Protein AF-A0A965GQ84-F1 (afdb_monomer)

Sequence (65 aa):
FKQGEMEKIKQYCIDDVKVTKGVYEYGLKYSALAYEDRLGGRKAIPVDFALKQAQKPAINLTMPF

Structure (mmCIF, N/CA/C/O backbone):
data_AF-A0A965GQ84-F1
#
_entry.id   AF-A0A965GQ84-F1
#
loop_
_atom_site.group_PDB
_atom_site.id
_atom_site.type_symbol
_atom_site.label_atom_id
_atom_site.label_alt_id
_atom_site.label_comp_id
_atom_site.label_asym_id
_atom_site.label_entity_id
_atom_site.label_seq_id
_atom_site.pdbx_PDB_ins_code
_atom_site.Cartn_x
_atom_site.Cartn_y
_atom_site.Cartn_z
_atom_site.occupancy
_atom_site.B_iso_or_equiv
_atom_site.auth_seq_id
_atom_site.auth_comp_id
_atom_site.auth_asym_id
_atom_site.auth_atom_id
_atom_site.pdbx_PDB_model_num
AT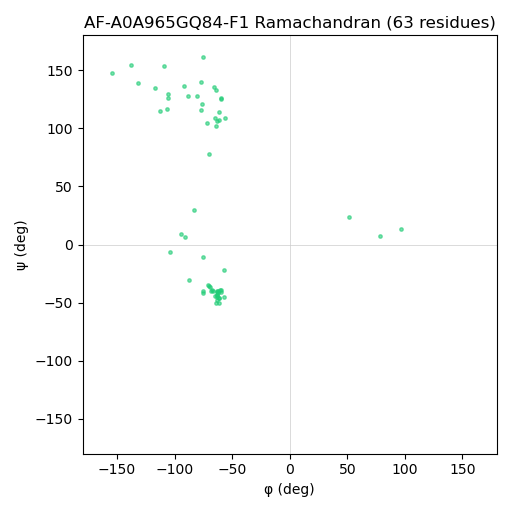OM 1 N N . PHE A 1 1 ? -18.377 17.612 27.178 1.00 49.06 1 PHE A N 1
ATOM 2 C CA . PHE A 1 1 ? -17.081 17.326 26.529 1.00 49.06 1 PHE A CA 1
ATOM 3 C C . PHE A 1 1 ? -17.244 16.118 25.600 1.00 49.06 1 PHE A C 1
ATOM 5 O O . PHE A 1 1 ? -17.853 15.153 26.038 1.00 49.06 1 PHE A O 1
ATOM 12 N N . LYS A 1 2 ? -16.680 16.157 24.378 1.00 56.75 2 LYS A N 1
ATOM 13 C CA . LYS A 1 2 ? -16.357 14.997 23.500 1.00 56.75 2 LYS A CA 1
ATOM 14 C C . LYS A 1 2 ? -17.294 14.521 22.361 1.00 56.75 2 LYS A C 1
ATOM 16 O O . LYS A 1 2 ? -17.021 13.461 21.811 1.00 56.75 2 LYS A O 1
ATOM 21 N N . GLN A 1 3 ? -18.327 15.246 21.909 1.00 57.19 3 GLN A N 1
ATOM 22 C CA . GLN A 1 3 ? -19.077 14.788 20.709 1.00 57.19 3 GLN A CA 1
ATOM 23 C C . GLN A 1 3 ? -18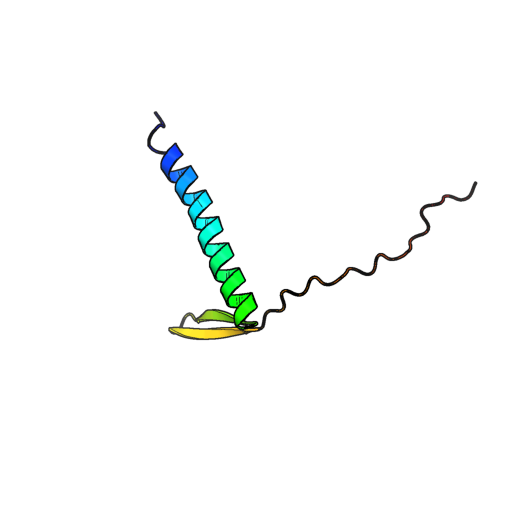.321 15.027 19.386 1.00 57.19 3 GLN A C 1
ATOM 25 O O . GLN A 1 3 ? -18.233 14.117 18.569 1.00 57.19 3 GLN A O 1
ATOM 30 N N . GLY A 1 4 ? -17.674 16.186 19.214 1.00 59.81 4 GLY A N 1
ATOM 31 C CA . GLY A 1 4 ? -16.941 16.513 17.977 1.00 59.81 4 GLY A CA 1
ATOM 32 C C . GLY A 1 4 ? -15.588 15.807 17.791 1.00 59.81 4 GLY A C 1
ATOM 33 O O . GLY A 1 4 ? -15.001 15.880 16.715 1.00 59.81 4 GLY A O 1
ATOM 34 N N . GLU A 1 5 ? -15.068 15.128 18.818 1.00 63.78 5 GLU A N 1
ATOM 35 C CA . GLU A 1 5 ? -13.803 14.378 18.726 1.00 63.78 5 GLU A CA 1
ATOM 36 C C . GLU A 1 5 ? -14.016 12.942 18.230 1.00 63.78 5 GLU A C 1
ATOM 38 O O . GLU A 1 5 ? -13.168 12.401 17.524 1.00 63.78 5 GLU A O 1
ATOM 43 N N . MET A 1 6 ? -15.170 12.335 18.522 1.00 64.69 6 MET A N 1
ATOM 44 C CA . MET A 1 6 ? -15.452 10.947 18.139 1.00 64.69 6 MET A CA 1
ATOM 45 C C . MET A 1 6 ? -15.664 10.770 16.633 1.00 64.69 6 MET A C 1
ATOM 47 O O . MET A 1 6 ? -15.263 9.749 16.078 1.00 64.69 6 MET A O 1
ATOM 51 N N . GLU A 1 7 ? -16.257 11.748 15.948 1.00 73.88 7 GLU A N 1
ATOM 52 C CA . GLU A 1 7 ? -16.390 11.709 14.483 1.00 73.88 7 GLU A CA 1
ATOM 53 C C . GLU A 1 7 ? -15.038 11.827 13.779 1.00 73.88 7 GLU A C 1
ATOM 55 O O . GLU A 1 7 ? -14.781 11.082 12.835 1.00 73.88 7 GLU A O 1
ATOM 60 N N . LYS A 1 8 ? -14.138 12.676 14.292 1.00 76.56 8 LYS A N 1
ATOM 61 C CA . LYS A 1 8 ? -12.768 12.799 13.776 1.00 76.56 8 LYS A CA 1
ATOM 62 C C . LYS A 1 8 ? -11.984 11.500 13.934 1.00 76.56 8 LYS A C 1
ATOM 64 O O . LYS A 1 8 ? -11.303 11.085 13.004 1.00 76.56 8 LYS A O 1
ATOM 69 N N . ILE A 1 9 ? -12.120 10.829 15.080 1.00 77.88 9 ILE A N 1
ATOM 70 C CA . ILE A 1 9 ? -11.471 9.533 15.328 1.00 77.88 9 ILE A CA 1
ATOM 71 C C . ILE A 1 9 ? -11.9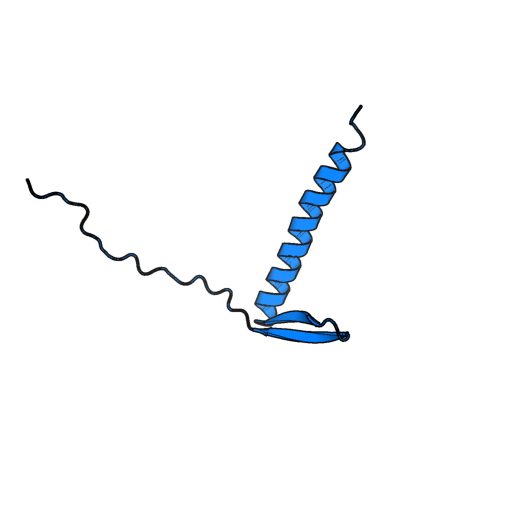86 8.470 14.346 1.00 77.88 9 ILE A C 1
ATOM 73 O O . ILE A 1 9 ? -11.196 7.716 13.778 1.00 77.88 9 ILE A O 1
ATOM 77 N N . LYS A 1 10 ? -13.303 8.425 14.106 1.00 76.62 10 LYS A N 1
ATOM 78 C CA . LYS A 1 10 ? -13.897 7.499 13.130 1.00 76.62 10 LYS A CA 1
ATOM 79 C C . LYS A 1 10 ? -13.412 7.780 11.707 1.00 76.62 10 LYS A C 1
ATOM 81 O O . LYS A 1 10 ? -13.052 6.838 11.008 1.00 76.62 10 LYS A O 1
ATOM 86 N N . GLN A 1 11 ? -13.380 9.046 11.289 1.00 80.25 11 GLN A N 1
ATOM 87 C CA . GLN A 1 11 ? -12.866 9.433 9.970 1.00 80.25 11 GLN A CA 1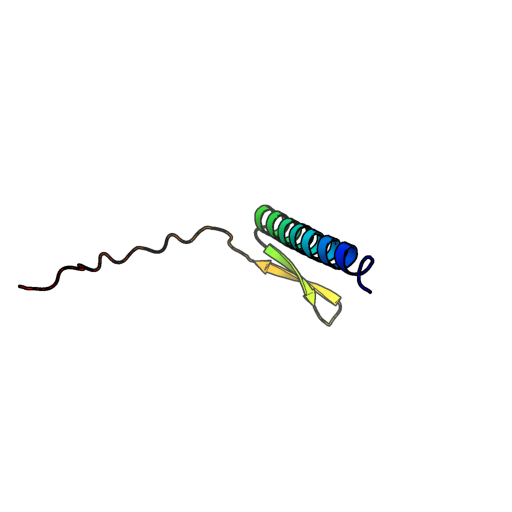
ATOM 88 C C . GLN A 1 11 ? -11.395 9.058 9.805 1.00 80.25 11 GLN A C 1
ATOM 90 O O . GLN A 1 11 ? -11.057 8.420 8.815 1.00 80.25 11 GLN A O 1
ATOM 95 N N . TYR A 1 12 ? -10.559 9.339 10.806 1.00 77.50 12 TYR A N 1
ATOM 96 C CA . TYR A 1 12 ? -9.142 8.982 10.779 1.00 77.50 12 TYR A CA 1
ATOM 97 C C . TYR A 1 12 ? -8.927 7.476 10.573 1.00 77.50 12 TYR A C 1
ATOM 99 O O . TYR A 1 12 ? -8.151 7.077 9.710 1.00 77.50 12 TYR A O 1
ATOM 107 N N . CYS A 1 13 ? -9.676 6.632 11.291 1.00 81.12 13 CYS A N 1
ATOM 108 C CA . CYS A 1 13 ? -9.580 5.179 11.140 1.00 81.12 13 CYS A CA 1
ATOM 109 C C . CYS A 1 13 ? -9.993 4.705 9.735 1.00 81.12 13 CYS A C 1
ATOM 111 O O . CYS A 1 13 ? -9.353 3.830 9.154 1.00 81.12 13 CYS A O 1
ATOM 113 N N . ILE A 1 14 ? -11.045 5.297 9.165 1.00 84.50 14 ILE A N 1
ATOM 114 C CA . ILE A 1 14 ? -11.511 4.958 7.814 1.00 84.50 14 ILE A CA 1
ATOM 115 C C . ILE A 1 14 ? -10.499 5.413 6.757 1.00 84.50 14 ILE A C 1
ATOM 117 O O . ILE A 1 14 ? -10.274 4.705 5.774 1.00 84.50 14 ILE A O 1
ATOM 121 N N . ASP A 1 15 ? -9.901 6.586 6.938 1.00 87.50 15 ASP A N 1
ATOM 122 C CA . ASP A 1 15 ? -8.948 7.133 5.980 1.00 87.50 15 ASP A CA 1
ATOM 123 C C . ASP A 1 15 ? -7.641 6.336 5.967 1.00 87.50 15 ASP A C 1
ATOM 125 O O . ASP A 1 15 ? -7.131 6.045 4.886 1.00 87.50 15 ASP A O 1
ATOM 129 N N . ASP A 1 16 ? -7.182 5.846 7.119 1.00 85.69 16 ASP A N 1
ATOM 130 C CA . ASP A 1 16 ? -6.031 4.937 7.200 1.00 85.69 16 ASP A CA 1
ATOM 131 C C . ASP A 1 16 ? -6.270 3.635 6.404 1.00 85.69 16 ASP A C 1
ATOM 133 O O . ASP A 1 16 ? -5.408 3.166 5.653 1.00 85.69 16 ASP A O 1
ATOM 137 N N . VAL A 1 17 ? -7.488 3.079 6.470 1.00 90.38 17 VAL A N 1
ATOM 138 C CA . VAL A 1 17 ? -7.881 1.890 5.687 1.00 90.38 17 VAL A CA 1
ATOM 139 C C . VAL A 1 17 ? -7.932 2.190 4.186 1.00 90.38 17 VAL A C 1
ATOM 141 O O . VAL A 1 17 ? -7.504 1.370 3.372 1.00 90.38 17 VAL A O 1
ATOM 144 N N . LYS A 1 18 ? -8.429 3.364 3.783 1.00 90.69 18 LYS A N 1
ATOM 145 C CA . LYS A 1 18 ? -8.443 3.763 2.364 1.00 90.69 18 LYS A CA 1
ATOM 146 C C . LYS A 1 18 ? -7.029 3.923 1.813 1.00 90.69 18 LYS A C 1
ATOM 148 O O . LYS A 1 18 ? -6.759 3.453 0.708 1.00 90.69 18 LYS A O 1
ATOM 153 N N . VAL A 1 19 ? -6.138 4.566 2.570 1.00 88.38 19 VAL A N 1
ATOM 154 C CA . VAL A 1 19 ? -4.744 4.788 2.162 1.00 88.38 19 VAL A CA 1
ATOM 155 C C . VAL A 1 19 ? -4.019 3.454 2.025 1.00 88.38 19 VAL A C 1
ATOM 157 O O . VAL A 1 19 ? -3.450 3.177 0.970 1.00 88.38 19 VAL A O 1
ATOM 160 N N . THR A 1 20 ? -4.095 2.589 3.039 1.00 89.56 20 THR A N 1
ATOM 161 C CA . THR A 1 20 ? -3.450 1.265 2.995 1.00 89.56 20 THR A CA 1
ATOM 162 C C . THR A 1 20 ? -3.988 0.396 1.858 1.00 89.56 20 THR A C 1
ATOM 164 O O . THR A 1 20 ? -3.199 -0.245 1.162 1.00 89.56 20 THR A O 1
ATOM 167 N N . LYS A 1 21 ? -5.300 0.435 1.586 1.00 90.19 21 LYS A N 1
ATOM 168 C CA . LYS A 1 21 ? -5.904 -0.247 0.432 1.00 90.19 21 LYS A CA 1
ATOM 169 C C . LYS A 1 21 ? -5.365 0.282 -0.900 1.00 90.19 21 LYS A C 1
ATOM 171 O O . LYS A 1 21 ? -4.991 -0.516 -1.754 1.00 90.19 21 LYS A O 1
ATOM 176 N N . GLY A 1 22 ? -5.274 1.601 -1.069 1.00 88.69 22 GLY A N 1
ATOM 177 C CA . GLY A 1 22 ? -4.734 2.203 -2.291 1.00 88.69 22 GLY A CA 1
ATOM 178 C C . GLY A 1 22 ? -3.263 1.847 -2.530 1.00 88.69 22 GLY A C 1
ATOM 179 O O . GLY A 1 22 ? -2.876 1.515 -3.650 1.00 88.69 22 GLY A O 1
ATOM 180 N N . VAL A 1 23 ? -2.450 1.842 -1.469 1.00 88.50 23 VAL A N 1
ATOM 181 C CA . VAL A 1 23 ? -1.045 1.402 -1.528 1.00 88.50 23 VAL A CA 1
ATOM 182 C C . VAL A 1 23 ? -0.951 -0.075 -1.917 1.00 88.50 23 VAL A C 1
ATOM 184 O O . VAL A 1 23 ? -0.135 -0.430 -2.768 1.00 88.50 23 VAL A O 1
ATOM 187 N N . TYR A 1 24 ? -1.802 -0.927 -1.342 1.00 88.00 24 TYR A N 1
ATOM 188 C CA . TYR A 1 24 ? -1.851 -2.350 -1.670 1.00 88.00 24 TYR A CA 1
ATOM 189 C C . TYR A 1 24 ? -2.247 -2.598 -3.131 1.00 88.00 24 TYR A C 1
ATOM 191 O O . TYR A 1 24 ? -1.557 -3.329 -3.834 1.00 88.00 24 TYR A O 1
ATOM 199 N N . GLU A 1 25 ? -3.308 -1.953 -3.623 1.00 88.88 25 GLU A N 1
ATOM 200 C CA . GLU A 1 25 ? -3.759 -2.082 -5.016 1.00 88.88 25 GLU A CA 1
ATOM 201 C C . GLU A 1 25 ? -2.701 -1.593 -6.015 1.00 88.88 25 GLU A C 1
ATOM 203 O O . GLU A 1 25 ? -2.469 -2.233 -7.043 1.00 88.88 25 GLU A O 1
ATOM 208 N N . TYR A 1 26 ? -2.015 -0.489 -5.700 1.00 90.06 26 TYR A N 1
ATOM 209 C CA . TYR A 1 26 ? -0.892 0.002 -6.497 1.00 90.06 26 TYR A CA 1
ATOM 210 C C . TYR A 1 26 ? 0.248 -1.020 -6.531 1.00 90.06 26 TYR A C 1
ATOM 212 O O . TYR A 1 26 ? 0.714 -1.406 -7.604 1.00 90.06 26 TYR A O 1
ATOM 220 N N . GLY A 1 27 ? 0.656 -1.507 -5.361 1.00 88.19 27 GLY A N 1
ATOM 221 C CA . GLY A 1 27 ? 1.703 -2.509 -5.250 1.00 88.19 27 GLY A CA 1
ATOM 222 C C . GLY A 1 27 ? 1.362 -3.805 -5.990 1.00 88.19 27 GLY A C 1
ATOM 223 O O . GLY A 1 27 ? 2.233 -4.374 -6.639 1.00 88.19 27 GLY A O 1
ATOM 224 N N . LEU A 1 28 ? 0.107 -4.253 -5.948 1.00 86.75 28 LEU A N 1
ATOM 225 C CA . LEU A 1 28 ? -0.335 -5.477 -6.617 1.00 86.75 28 LEU A CA 1
ATOM 226 C C . LEU A 1 28 ? -0.357 -5.322 -8.145 1.00 86.75 28 LEU A C 1
ATOM 228 O O . LEU A 1 28 ? -0.017 -6.258 -8.861 1.00 86.75 28 LEU A O 1
ATOM 232 N N . LYS A 1 29 ? -0.704 -4.131 -8.650 1.00 88.31 29 LYS A N 1
ATOM 233 C CA . LYS A 1 29 ? -0.741 -3.836 -10.090 1.00 88.31 29 LYS A CA 1
ATOM 234 C C . LYS A 1 29 ? 0.645 -3.648 -10.710 1.00 88.31 29 LYS A C 1
ATOM 236 O O . LYS A 1 29 ? 0.858 -4.063 -11.845 1.00 88.31 29 LYS A O 1
ATOM 241 N N . TYR A 1 30 ? 1.554 -2.976 -10.006 1.00 87.50 30 TYR A N 1
ATOM 242 C CA . TYR A 1 30 ? 2.872 -2.605 -10.537 1.00 87.50 30 TYR A CA 1
ATOM 243 C C . TYR A 1 30 ? 4.015 -3.483 -10.011 1.00 87.50 30 TYR A C 1
ATOM 245 O O . TYR A 1 30 ? 5.150 -3.315 -10.452 1.00 87.50 30 TYR A O 1
ATOM 253 N N . SER A 1 31 ? 3.740 -4.375 -9.049 1.00 87.69 31 SER A N 1
ATOM 254 C CA . SER A 1 31 ? 4.746 -5.150 -8.298 1.00 87.69 31 SER A CA 1
ATOM 255 C C . SER A 1 31 ? 5.848 -4.275 -7.680 1.00 87.69 31 SER A C 1
ATOM 257 O O . SER A 1 31 ? 6.968 -4.720 -7.431 1.00 87.69 31 SER A O 1
ATOM 259 N N . ALA A 1 32 ? 5.540 -2.996 -7.449 1.00 86.25 32 ALA A N 1
ATOM 260 C CA . ALA A 1 32 ? 6.450 -1.998 -6.916 1.00 86.25 32 ALA A CA 1
ATOM 261 C C . ALA A 1 32 ? 5.670 -0.889 -6.197 1.00 86.25 32 ALA A C 1
ATOM 263 O O . ALA A 1 32 ? 4.565 -0.530 -6.602 1.00 86.25 32 ALA A O 1
ATOM 264 N N . LEU A 1 33 ? 6.257 -0.317 -5.148 1.00 88.44 33 LEU A N 1
ATOM 265 C CA . LEU A 1 33 ? 5.743 0.853 -4.440 1.00 88.44 33 LEU A CA 1
ATOM 266 C C . LEU A 1 33 ? 6.568 2.081 -4.795 1.00 88.44 33 LEU A C 1
ATOM 268 O O . LEU A 1 33 ? 7.793 2.054 -4.712 1.00 88.44 33 LEU A O 1
ATOM 272 N N . ALA A 1 34 ? 5.898 3.165 -5.174 1.00 89.06 34 ALA A N 1
ATOM 273 C CA . ALA A 1 34 ? 6.560 4.428 -5.456 1.00 89.06 34 ALA A CA 1
ATOM 274 C C . ALA A 1 34 ? 6.614 5.300 -4.200 1.00 89.06 34 ALA A C 1
ATOM 276 O O . ALA A 1 34 ? 5.613 5.436 -3.500 1.00 89.06 34 ALA A O 1
ATOM 277 N N . TYR A 1 35 ? 7.758 5.926 -3.954 1.00 89.12 35 TYR A N 1
ATOM 278 C CA . TYR A 1 35 ? 7.940 6.904 -2.888 1.00 89.12 35 TYR A CA 1
ATOM 279 C C . TYR A 1 35 ? 8.766 8.087 -3.388 1.00 89.12 35 TYR A C 1
ATOM 281 O O . TYR A 1 35 ? 9.547 7.968 -4.337 1.00 89.12 35 TYR A O 1
ATOM 289 N N . GLU A 1 36 ? 8.574 9.241 -2.761 1.00 89.81 36 GLU A N 1
ATOM 290 C CA . GLU A 1 36 ? 9.384 10.425 -3.023 1.00 89.81 36 GLU A CA 1
ATOM 291 C C . GLU A 1 36 ? 10.613 10.415 -2.115 1.00 89.81 36 GLU A C 1
ATOM 293 O O . GLU A 1 36 ? 10.521 10.231 -0.900 1.00 89.81 36 GLU A O 1
ATOM 298 N N . ASP A 1 37 ? 11.784 10.577 -2.720 1.00 88.25 37 ASP A N 1
ATOM 299 C CA . ASP A 1 37 ? 13.031 10.767 -1.998 1.00 88.25 37 ASP A CA 1
ATOM 300 C C . ASP A 1 37 ? 13.105 12.194 -1.434 1.00 88.25 37 ASP A C 1
ATOM 302 O O . ASP A 1 37 ? 12.455 13.117 -1.923 1.00 88.25 37 ASP A O 1
ATOM 306 N N . ARG A 1 38 ? 13.978 12.413 -0.450 1.00 86.31 38 ARG A N 1
ATOM 307 C CA . ARG A 1 38 ? 14.217 13.726 0.176 1.00 86.31 38 ARG A CA 1
ATOM 308 C C . ARG A 1 38 ? 14.630 14.818 -0.813 1.00 86.31 38 ARG A C 1
ATOM 310 O O . ARG A 1 38 ? 14.486 15.996 -0.517 1.00 86.31 38 ARG A O 1
ATOM 317 N N . LEU A 1 39 ? 15.156 14.417 -1.968 1.00 88.12 39 LEU A N 1
ATOM 318 C CA . LEU A 1 39 ? 15.587 15.293 -3.057 1.00 88.12 39 LEU A CA 1
ATOM 319 C C . LEU A 1 39 ? 14.494 15.503 -4.127 1.00 88.12 39 LEU A C 1
ATOM 321 O O . LEU A 1 39 ? 14.784 16.041 -5.189 1.00 88.12 39 LEU A O 1
ATOM 325 N N . GLY A 1 40 ? 13.258 15.047 -3.884 1.00 85.50 40 GLY A N 1
ATOM 326 C CA . GLY A 1 40 ? 12.131 15.162 -4.819 1.00 85.50 40 GLY A CA 1
ATOM 327 C C . GLY A 1 40 ? 12.141 14.140 -5.963 1.00 85.50 40 GLY A C 1
ATOM 328 O O . GLY A 1 40 ? 11.326 14.218 -6.878 1.00 85.50 40 GLY A O 1
ATOM 329 N N . GLY A 1 41 ? 13.058 13.170 -5.940 1.00 87.44 41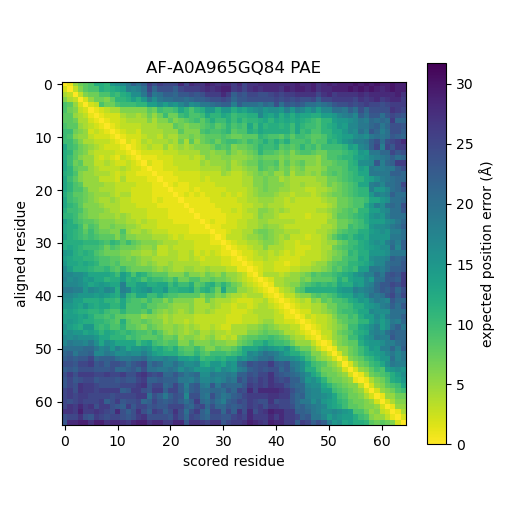 GLY A N 1
ATOM 330 C CA . GLY A 1 41 ? 13.109 12.098 -6.933 1.00 87.44 41 GLY A CA 1
ATOM 331 C C . GLY A 1 41 ? 12.094 10.999 -6.626 1.00 87.44 41 GLY A C 1
ATOM 332 O O . GLY A 1 41 ? 12.097 10.451 -5.525 1.00 87.44 41 GLY A O 1
ATOM 333 N N . ARG A 1 42 ? 11.259 10.619 -7.599 1.00 86.69 42 ARG A N 1
ATOM 334 C CA . ARG A 1 42 ? 10.350 9.474 -7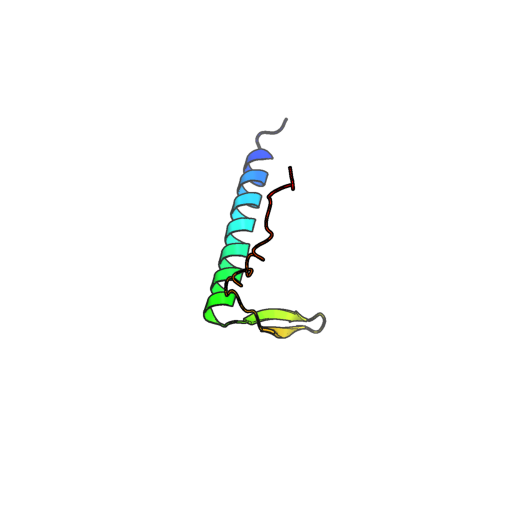.454 1.00 86.69 42 ARG A CA 1
ATOM 335 C C . ARG A 1 42 ? 11.126 8.168 -7.630 1.00 86.69 42 ARG A C 1
ATOM 337 O O . ARG A 1 42 ? 11.636 7.890 -8.713 1.00 86.69 42 ARG A O 1
ATOM 344 N N . LYS A 1 43 ? 11.204 7.363 -6.573 1.00 87.75 43 LYS A N 1
ATOM 345 C CA . LYS A 1 43 ? 11.839 6.038 -6.570 1.00 87.75 43 LYS A CA 1
ATOM 346 C C . LYS A 1 43 ? 10.789 4.942 -6.448 1.00 87.75 43 LYS A C 1
ATOM 348 O O . LYS A 1 43 ? 9.709 5.169 -5.910 1.00 87.75 43 LYS A O 1
ATOM 353 N N . ALA A 1 44 ? 11.110 3.758 -6.959 1.00 88.50 44 ALA A N 1
ATOM 354 C CA . ALA A 1 44 ? 10.265 2.574 -6.865 1.00 88.50 44 ALA A CA 1
ATOM 355 C C . ALA A 1 44 ? 10.977 1.482 -6.057 1.00 88.50 44 ALA A C 1
ATOM 357 O O . ALA A 1 44 ? 12.158 1.218 -6.278 1.00 88.50 44 ALA A O 1
ATOM 358 N N . ILE A 1 45 ? 10.257 0.854 -5.131 1.00 88.88 45 ILE A N 1
ATOM 359 C CA . ILE A 1 45 ? 10.704 -0.301 -4.350 1.00 88.88 45 ILE A CA 1
ATOM 360 C C . ILE A 1 45 ? 9.962 -1.523 -4.888 1.00 88.88 45 ILE A C 1
ATOM 362 O O . ILE A 1 45 ? 8.736 -1.546 -4.778 1.00 88.88 45 ILE A O 1
ATOM 366 N N . PRO A 1 46 ? 10.645 -2.525 -5.464 1.00 88.81 46 PRO A N 1
ATOM 367 C CA . PRO A 1 46 ? 9.986 -3.755 -5.885 1.00 88.81 46 PRO A CA 1
ATOM 368 C C . PRO A 1 46 ? 9.417 -4.479 -4.661 1.00 88.81 46 PRO A C 1
ATOM 370 O O . PRO A 1 46 ? 10.097 -4.623 -3.643 1.00 88.81 46 PRO A O 1
ATOM 373 N N . VAL A 1 47 ? 8.168 -4.924 -4.756 1.00 85.81 47 VAL A N 1
ATOM 374 C CA . VAL A 1 47 ? 7.466 -5.624 -3.677 1.00 85.81 47 VAL A CA 1
ATOM 375 C C . VAL A 1 47 ? 6.796 -6.879 -4.215 1.00 85.81 47 VAL A C 1
ATOM 377 O O . VAL A 1 47 ? 6.208 -6.877 -5.294 1.00 85.81 47 VAL A O 1
ATOM 380 N N . ASP A 1 48 ? 6.878 -7.948 -3.433 1.00 84.75 48 ASP A N 1
ATOM 381 C CA . ASP A 1 48 ? 6.204 -9.209 -3.709 1.00 84.75 48 ASP A CA 1
ATOM 382 C C . ASP A 1 48 ? 5.129 -9.440 -2.642 1.00 84.75 48 ASP A C 1
ATOM 384 O O . ASP A 1 48 ? 5.435 -9.576 -1.456 1.00 84.75 48 ASP A O 1
ATOM 388 N N . PHE A 1 49 ? 3.864 -9.444 -3.067 1.00 80.69 49 PHE A N 1
ATOM 389 C CA . PHE A 1 49 ? 2.707 -9.703 -2.203 1.00 80.69 49 PHE A CA 1
ATOM 390 C C . PHE A 1 49 ? 2.321 -11.185 -2.157 1.00 80.69 49 PHE A C 1
ATOM 392 O O . PHE A 1 49 ? 1.291 -11.528 -1.572 1.00 80.69 49 PHE A O 1
ATOM 399 N N . ALA A 1 50 ? 3.112 -12.075 -2.763 1.00 80.50 50 ALA A N 1
ATOM 400 C CA . ALA A 1 50 ? 2.879 -13.503 -2.660 1.00 80.50 50 ALA A CA 1
ATOM 401 C C . ALA A 1 50 ? 2.935 -13.945 -1.191 1.00 80.50 50 ALA A C 1
ATOM 403 O O . ALA A 1 50 ? 3.912 -13.721 -0.470 1.00 80.50 50 ALA A O 1
ATOM 404 N N . LEU A 1 51 ? 1.873 -14.621 -0.745 1.00 74.50 51 LEU A N 1
ATOM 405 C CA . LEU A 1 51 ? 1.863 -15.299 0.543 1.00 74.50 51 LEU A CA 1
ATOM 406 C C . LEU A 1 51 ? 2.907 -16.415 0.501 1.00 74.50 51 LEU A C 1
ATOM 408 O O . LEU A 1 51 ? 2.673 -17.484 -0.068 1.00 74.50 51 LEU A O 1
ATOM 412 N N . LYS A 1 52 ? 4.069 -16.169 1.111 1.00 76.12 52 LYS A N 1
ATOM 413 C CA . LYS A 1 52 ? 5.080 -17.205 1.317 1.00 76.12 52 LYS A CA 1
ATOM 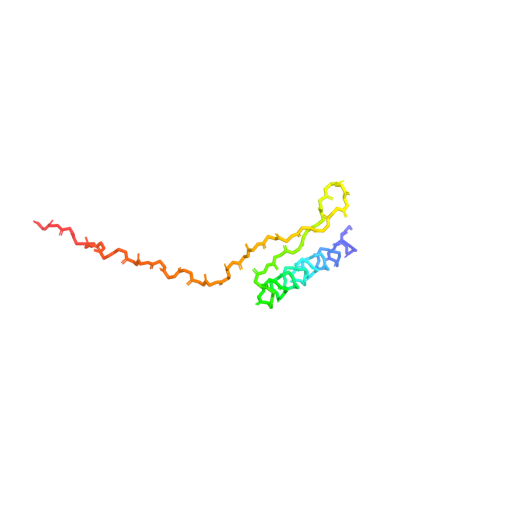414 C C . LYS A 1 52 ? 4.473 -18.260 2.231 1.00 76.12 52 LYS A C 1
ATOM 416 O O . LYS A 1 52 ? 4.297 -18.029 3.426 1.00 76.12 52 LYS A O 1
ATOM 421 N N . GLN A 1 53 ? 4.119 -19.409 1.661 1.00 72.94 53 GLN A N 1
ATOM 422 C CA . GLN A 1 53 ? 3.689 -20.558 2.444 1.00 72.94 53 GLN A CA 1
ATOM 423 C C . GLN A 1 53 ? 4.856 -20.956 3.342 1.00 72.94 53 GLN A C 1
ATOM 425 O O . GLN A 1 53 ? 5.877 -21.460 2.872 1.00 72.94 53 GLN A O 1
ATOM 430 N N . ALA A 1 54 ? 4.725 -20.679 4.638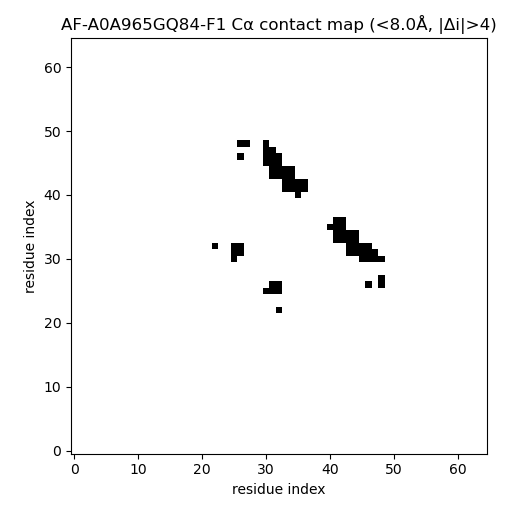 1.00 67.88 54 ALA A N 1
ATOM 431 C CA . ALA A 1 54 ? 5.653 -21.195 5.621 1.00 67.88 54 ALA A CA 1
ATOM 432 C C . ALA A 1 54 ? 5.555 -22.721 5.553 1.00 67.88 54 ALA A C 1
ATOM 434 O O . ALA A 1 54 ? 4.501 -23.292 5.844 1.00 67.88 54 ALA A O 1
ATOM 435 N N . GLN A 1 55 ? 6.635 -23.375 5.123 1.00 66.50 55 GLN A N 1
ATOM 436 C CA . GLN A 1 55 ? 6.764 -24.817 5.273 1.00 66.50 55 GLN A CA 1
ATOM 437 C C . GLN A 1 55 ? 6.592 -25.094 6.762 1.00 66.50 55 GLN A C 1
ATOM 439 O O . GLN A 1 55 ? 7.434 -24.687 7.556 1.00 66.50 55 GLN A O 1
ATOM 444 N N . LYS A 1 56 ? 5.467 -25.696 7.160 1.00 65.88 56 LYS A N 1
ATOM 445 C CA . LYS A 1 56 ? 5.276 -26.137 8.541 1.00 65.88 56 LYS A CA 1
ATOM 446 C C . LYS A 1 56 ? 6.315 -27.234 8.765 1.00 65.88 56 LYS A C 1
ATOM 448 O O . LYS A 1 56 ? 6.153 -28.296 8.159 1.00 65.88 56 LYS A O 1
ATOM 453 N N . PRO A 1 57 ? 7.381 -27.016 9.558 1.00 69.69 57 PRO A N 1
ATOM 454 C CA . PRO A 1 57 ? 8.248 -28.127 9.900 1.00 69.69 57 PRO A CA 1
ATOM 455 C C . PRO A 1 57 ? 7.374 -29.147 10.631 1.00 69.69 57 PRO A C 1
ATOM 457 O O . PRO A 1 57 ? 6.666 -28.796 11.578 1.00 69.69 57 PRO A O 1
ATOM 460 N N . ALA A 1 58 ? 7.363 -30.389 10.150 1.00 71.31 58 ALA A N 1
ATOM 461 C CA . ALA A 1 58 ? 6.684 -31.492 10.815 1.00 71.31 58 ALA A CA 1
ATOM 462 C C . ALA A 1 58 ? 7.462 -31.827 12.095 1.00 71.31 58 ALA A C 1
ATOM 464 O O . ALA A 1 58 ? 8.283 -32.738 12.132 1.00 71.31 58 ALA A O 1
ATOM 465 N N . ILE A 1 59 ? 7.271 -31.016 13.133 1.00 76.38 59 ILE A N 1
ATOM 466 C CA . ILE A 1 59 ? 7.770 -31.309 14.469 1.00 76.38 59 ILE A CA 1
ATOM 467 C C . ILE A 1 59 ? 6.856 -32.373 15.083 1.00 76.38 59 ILE A C 1
ATOM 469 O O . ILE A 1 59 ? 5.645 -32.184 15.196 1.00 76.38 59 ILE A O 1
ATOM 473 N N . ASN A 1 60 ? 7.425 -33.522 15.447 1.00 75.69 60 ASN A N 1
ATOM 474 C CA . ASN A 1 60 ? 6.693 -34.570 16.152 1.00 75.69 60 ASN A CA 1
ATOM 475 C C . ASN A 1 60 ? 6.430 -34.106 17.592 1.00 75.69 60 ASN A C 1
ATOM 477 O O . ASN A 1 60 ? 7.331 -34.107 18.424 1.00 75.69 60 ASN A O 1
ATOM 481 N N . LEU A 1 61 ? 5.192 -33.701 17.883 1.00 77.81 61 LEU A N 1
ATOM 482 C CA . LEU A 1 61 ? 4.744 -33.205 19.195 1.00 77.81 61 LEU A CA 1
ATOM 483 C C . LEU A 1 61 ? 4.382 -34.337 20.183 1.00 77.81 61 LEU A C 1
ATOM 485 O O . LEU A 1 61 ? 3.502 -34.167 21.020 1.00 77.81 61 LEU A O 1
ATOM 489 N N . THR A 1 62 ? 5.009 -35.511 20.083 1.00 76.12 62 THR A N 1
ATOM 490 C CA . THR A 1 62 ? 4.736 -36.639 20.995 1.00 76.12 62 THR A CA 1
ATOM 491 C C . THR A 1 62 ? 5.886 -36.812 21.979 1.00 76.12 62 THR A C 1
ATOM 493 O O . THR A 1 62 ? 7.037 -36.938 21.568 1.00 76.12 62 THR A O 1
ATOM 496 N N . MET A 1 63 ? 5.569 -36.814 23.277 1.00 72.31 63 MET A N 1
ATOM 497 C CA . MET A 1 63 ? 6.528 -37.163 24.327 1.00 72.31 63 MET A CA 1
ATOM 498 C C . MET A 1 63 ? 6.719 -38.687 24.391 1.00 72.31 63 MET A C 1
ATOM 500 O O . MET A 1 63 ? 5.727 -39.410 24.269 1.00 72.31 63 MET A O 1
ATOM 504 N N . PRO A 1 64 ? 7.953 -39.187 24.594 1.00 73.88 64 PRO A N 1
ATOM 505 C CA . PRO A 1 64 ? 8.176 -40.594 24.900 1.00 73.88 64 PRO A CA 1
ATOM 506 C C . PRO A 1 64 ? 7.571 -40.923 26.272 1.00 73.88 64 PRO A C 1
ATOM 508 O O . PRO A 1 64 ? 7.701 -40.136 27.212 1.00 73.88 64 PRO A O 1
ATOM 511 N N . PHE A 1 65 ? 6.868 -42.053 26.333 1.00 74.50 65 PHE A N 1
ATOM 512 C CA . PHE A 1 65 ? 6.297 -42.637 27.547 1.00 74.50 65 PHE A CA 1
ATOM 513 C C . PHE A 1 65 ? 7.377 -43.248 28.445 1.00 74.50 65 PHE A C 1
ATOM 515 O O . PHE A 1 65 ? 8.385 -43.755 27.897 1.00 74.50 65 PHE A O 1
#

Nearest PDB structures (foldseek):
  7sej-assembly2_A  TM=4.641E-01  e=7.860E+00  human metapneumovirus

pLDDT: mean 80.41, std 9.83, range [49.06, 90.69]

Mean predicted aligned error: 11.43 Å

Solvent-accessible surface area (backbone atoms only — not comparable to full-atom values): 4235 Å² total; per-residue (Å²): 139,67,73,82,55,54,57,52,54,53,49,51,57,52,49,52,52,52,52,53,50,51,53,49,54,47,25,71,73,65,41,28,44,76,47,74,43,98,85,72,46,80,43,73,45,81,48,79,85,71,82,77,77,74,79,76,76,88,71,79,89,70,80,87,130

Radius of gyration: 21.46 Å; Cα contacts (8 Å, |Δi|>4): 35; chains: 1; bounding box: 35×60×38 Å

Foldse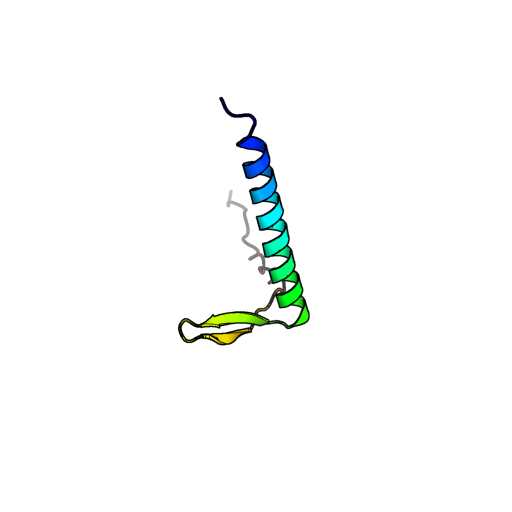ek 3Di:
DDPVPVVVVVVVVVVVVVVVVVQVVVCVVPQWGWDADPVRDIDIHRHDPDDPPDPPPPDDPDDDD

Secondary structure (DSSP, 8-state):
--HHHHHHHHHHHHHHHHHHHHHHHHHHHHSEEEEE-TTS-EEEEE-------------------